Protein AF-A0A1R1YQ73-F1 (afdb_monomer)

Secondary structure (DSSP, 8-state):
--------------TTTT---SSSSS-TTHHHHHHHHHHHHH-S-GGGGHHHHHHHHHHHHHTTSS----TTTTT---SS--------------

Nearest PDB structures (foldseek):
  3g3o-assembly1_A  TM=5.760E-01  e=5.615E+00  Saccharomyces cerevisiae

InterPro domains:
  IPR010625 CHCH [PF06747] (29-62)
  IPR051383 Cytochrome c oxidase assembly protein COX19 [PTHR21107] (1-86)

Mean predicted aligned error: 14.85 Å

Solvent-accessible surface area (backbone atoms only — not comparable to full-atom values): 6372 Å² total; per-residue (Å²): 137,87,82,90,78,86,81,82,70,79,78,69,76,67,86,60,86,77,48,88,59,86,61,62,80,82,48,89,45,45,68,40,47,50,54,29,52,51,44,49,75,75,39,94,59,61,77,78,34,46,65,38,49,49,53,28,52,49,44,31,34,72,72,66,53,36,80,86,67,61,52,60,82,75,67,56,75,69,98,79,72,98,75,78,88,75,88,74,86,75,85,84,84,128

Organism: NCBI:txid133412

Foldseek 3Di:
DDDDDDPPPPCPPPPDPVDVDPLQPPPQLVVLVVVLVVVVVVDPDNVVSVVSVVSSVVSSCVVVSDPDDDVVVVVPDDPDDPDDDDPDDDPPDD

Sequence (94 aa):
MSFGGPMNSSFNPIPPDRGSFPLDHDGDCKDYMLRYMECIKGTSEHSKCRELSKAYLECRMKNGLMDKTDFKQLGFIDDNVSKGDSGTKEPKAR

Radius of gyration: 20.54 Å; Cα contacts (8 Å, |Δi|>4): 40; chains: 1; bounding box: 54×53×39 Å

Structure (mmCIF, N/CA/C/O backbone):
data_AF-A0A1R1YQ73-F1
#
_entry.id   AF-A0A1R1YQ73-F1
#
loop_
_atom_site.group_PDB
_atom_site.id
_atom_site.type_symbol
_atom_site.label_atom_id
_atom_site.label_alt_id
_atom_site.label_comp_id
_atom_site.label_asym_id
_atom_site.label_entity_id
_atom_site.label_seq_id
_atom_site.pdbx_PDB_ins_code
_atom_site.Cartn_x
_atom_site.Cartn_y
_atom_site.Cartn_z
_atom_site.occupancy
_atom_site.B_iso_or_equiv
_atom_site.auth_seq_id
_atom_site.auth_comp_id
_atom_site.auth_asym_id
_atom_site.auth_atom_id
_atom_site.pdbx_PDB_model_num
ATOM 1 N N . MET A 1 1 ? 42.247 34.140 15.280 1.00 49.59 1 MET A N 1
ATOM 2 C CA . MET A 1 1 ? 41.804 33.082 14.347 1.00 49.59 1 MET A CA 1
ATOM 3 C C . MET A 1 1 ? 40.302 33.258 14.173 1.00 49.59 1 MET A C 1
ATOM 5 O O . MET A 1 1 ? 39.573 33.018 15.126 1.00 49.59 1 MET A O 1
ATOM 9 N N . SER A 1 2 ? 39.872 33.835 13.045 1.00 47.03 2 SER A N 1
ATOM 10 C CA . SER A 1 2 ? 38.476 34.232 12.800 1.00 47.03 2 SER A CA 1
ATOM 11 C C . SER A 1 2 ? 37.636 33.074 12.280 1.00 47.03 2 SER A C 1
ATOM 13 O O . SER A 1 2 ? 38.001 32.409 11.314 1.00 47.03 2 SER A O 1
ATOM 15 N N . PHE A 1 3 ? 36.495 32.898 12.934 1.00 60.97 3 PHE A N 1
ATOM 16 C CA . PHE A 1 3 ? 35.368 32.069 12.543 1.00 60.97 3 PHE A CA 1
ATOM 17 C C . PHE A 1 3 ? 34.621 32.676 11.340 1.00 60.97 3 PHE A C 1
ATOM 19 O O . PHE A 1 3 ? 34.467 33.893 11.272 1.00 60.97 3 PHE A O 1
ATOM 26 N N . GLY A 1 4 ? 34.076 31.817 10.471 1.00 63.56 4 GLY A N 1
ATOM 27 C CA . GLY A 1 4 ? 32.846 32.099 9.716 1.00 63.56 4 GLY A CA 1
ATOM 28 C C . GLY A 1 4 ? 32.990 32.790 8.356 1.00 63.56 4 GLY A C 1
ATOM 29 O O . GLY A 1 4 ? 32.851 34.003 8.255 1.00 63.56 4 GLY A O 1
ATOM 30 N N . GLY A 1 5 ? 33.140 31.997 7.292 1.00 65.75 5 GLY A N 1
ATOM 31 C CA . GLY A 1 5 ? 32.837 32.404 5.915 1.00 65.75 5 GLY A CA 1
ATOM 32 C C . GLY A 1 5 ? 31.862 31.398 5.280 1.00 65.75 5 GLY A C 1
ATOM 33 O O . GLY A 1 5 ? 32.048 30.197 5.484 1.00 65.75 5 GLY A O 1
ATOM 34 N N . PRO A 1 6 ? 30.806 31.832 4.567 1.00 58.78 6 PRO A N 1
ATOM 35 C CA . PRO A 1 6 ? 29.767 30.933 4.070 1.00 58.78 6 PRO A CA 1
ATOM 36 C C . PRO A 1 6 ? 30.285 30.074 2.907 1.00 58.78 6 PRO A C 1
ATOM 38 O O . PRO A 1 6 ? 30.617 30.592 1.841 1.00 58.78 6 PRO A O 1
ATOM 41 N N . MET A 1 7 ? 30.304 28.747 3.083 1.00 56.81 7 MET A N 1
ATOM 42 C CA . MET A 1 7 ? 30.366 27.804 1.962 1.00 56.81 7 MET A CA 1
ATOM 43 C C . MET A 1 7 ? 29.052 27.912 1.189 1.00 56.81 7 MET A C 1
ATOM 45 O O . MET A 1 7 ? 28.074 27.233 1.493 1.00 56.81 7 MET A O 1
ATOM 49 N N . ASN A 1 8 ? 29.033 28.763 0.165 1.00 60.91 8 ASN A N 1
ATOM 50 C CA . ASN A 1 8 ? 28.080 28.646 -0.929 1.00 60.91 8 ASN A CA 1
ATOM 51 C C . ASN A 1 8 ? 28.457 27.415 -1.771 1.00 60.91 8 ASN A C 1
ATOM 53 O O . ASN A 1 8 ? 28.907 27.524 -2.909 1.00 60.91 8 ASN A O 1
ATOM 57 N N . SER A 1 9 ? 28.314 26.227 -1.183 1.00 59.22 9 SER A N 1
ATOM 58 C CA . SER A 1 9 ? 28.192 25.001 -1.954 1.00 59.22 9 SER A CA 1
ATOM 59 C C . SER A 1 9 ? 26.782 25.021 -2.508 1.00 59.22 9 SER A C 1
ATOM 61 O O . SER A 1 9 ? 25.848 24.560 -1.854 1.00 59.22 9 SER A O 1
ATOM 63 N N . SER A 1 10 ? 26.625 25.613 -3.691 1.00 56.75 10 SER A N 1
ATOM 64 C CA . SER A 1 10 ? 25.467 25.366 -4.540 1.00 56.75 10 SER A CA 1
ATOM 65 C C . SER A 1 10 ? 25.391 23.856 -4.765 1.00 56.75 10 SER A C 1
ATOM 67 O O . SER A 1 10 ? 26.009 23.310 -5.676 1.00 56.75 10 SER A O 1
ATOM 69 N N . PHE A 1 11 ? 24.687 23.168 -3.866 1.00 58.22 11 PHE A N 1
ATOM 70 C CA . PHE A 1 11 ? 24.207 21.813 -4.051 1.00 58.22 11 PHE A CA 1
ATOM 71 C C . PHE A 1 11 ? 23.205 21.913 -5.195 1.00 58.22 11 PHE A C 1
ATOM 73 O O . PHE A 1 11 ? 22.016 22.112 -4.980 1.00 58.22 11 PHE A O 1
ATOM 80 N N . ASN A 1 12 ? 23.709 21.856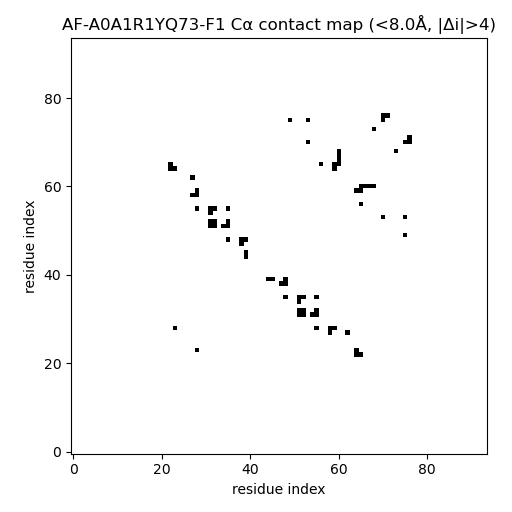 -6.422 1.00 58.75 12 ASN A N 1
ATOM 81 C CA . ASN A 1 12 ? 22.926 21.422 -7.558 1.00 58.75 12 ASN A CA 1
ATOM 82 C C . ASN A 1 12 ? 22.885 19.900 -7.416 1.00 58.75 12 ASN A C 1
ATOM 84 O O . ASN A 1 12 ? 23.874 19.256 -7.779 1.00 58.75 12 ASN A O 1
ATOM 88 N N . PRO A 1 13 ? 21.840 19.310 -6.799 1.00 57.62 13 PRO A N 1
ATOM 89 C CA . PRO A 1 13 ? 21.724 17.865 -6.782 1.00 57.62 13 PRO A CA 1
ATOM 90 C C . PRO A 1 13 ? 21.753 17.417 -8.238 1.00 57.62 13 PRO A C 1
ATOM 92 O O . PRO A 1 13 ? 20.921 17.848 -9.033 1.00 57.62 13 PRO A O 1
ATOM 95 N N . ILE A 1 14 ? 22.742 16.606 -8.599 1.00 57.25 14 ILE A N 1
ATOM 96 C CA . ILE A 1 14 ? 22.758 15.953 -9.900 1.00 57.25 14 ILE A CA 1
ATOM 97 C C . ILE A 1 14 ? 21.549 15.007 -9.879 1.00 57.25 14 ILE A C 1
ATOM 99 O O . ILE A 1 14 ? 21.512 14.090 -9.050 1.00 57.25 14 ILE A O 1
ATOM 103 N N . PRO A 1 15 ? 20.513 15.237 -10.703 1.00 60.00 15 PRO A N 1
ATOM 104 C CA . PRO A 1 15 ? 19.422 14.279 -10.808 1.00 60.00 15 PRO A CA 1
ATOM 105 C C . PRO A 1 15 ? 20.009 12.979 -11.388 1.00 60.00 15 PRO A C 1
ATOM 107 O O . PRO A 1 15 ? 20.745 13.074 -12.372 1.00 60.00 15 PRO A O 1
ATOM 110 N N . PRO A 1 16 ? 19.752 11.780 -10.822 1.00 53.28 16 PRO A N 1
ATOM 111 C CA . PRO A 1 16 ? 18.635 11.376 -9.971 1.00 53.28 16 PRO A CA 1
ATOM 112 C C . PRO A 1 16 ? 19.107 10.660 -8.684 1.00 53.28 16 PRO A C 1
ATOM 114 O O . PRO A 1 16 ? 18.743 9.514 -8.448 1.00 53.28 16 PRO A O 1
ATOM 117 N N . ASP A 1 17 ? 19.917 11.288 -7.831 1.00 49.16 17 ASP A N 1
ATOM 118 C CA . ASP A 1 17 ? 20.425 10.590 -6.626 1.00 49.16 17 ASP A CA 1
ATOM 119 C C . ASP A 1 17 ? 19.346 10.350 -5.545 1.00 49.16 17 ASP A C 1
ATOM 121 O O . ASP A 1 17 ? 19.486 9.540 -4.633 1.00 49.16 17 ASP A O 1
ATOM 125 N N . ARG A 1 18 ? 18.193 11.011 -5.686 1.00 52.09 18 ARG A N 1
ATOM 126 C CA . ARG A 1 18 ? 16.949 10.645 -4.998 1.00 52.09 18 ARG A CA 1
ATOM 127 C C . ARG A 1 18 ? 15.860 10.428 -6.019 1.00 52.09 18 ARG A C 1
ATOM 129 O O . ARG A 1 18 ? 14.901 11.194 -6.043 1.00 52.09 18 ARG A O 1
ATOM 136 N N . GLY A 1 19 ? 16.095 9.478 -6.926 1.00 50.97 19 GLY A N 1
ATOM 137 C CA . GLY A 1 19 ? 15.218 9.167 -8.045 1.00 50.97 19 GLY A CA 1
ATOM 138 C C . GLY A 1 19 ? 13.753 9.438 -7.723 1.00 50.97 19 GLY A C 1
ATOM 139 O O . GLY A 1 19 ? 13.237 9.000 -6.693 1.00 50.97 19 GLY A O 1
ATOM 140 N N . SER A 1 20 ? 13.081 10.158 -8.621 1.00 54.69 20 SER A N 1
ATOM 141 C CA . SER A 1 20 ? 11.653 9.971 -8.849 1.00 54.69 20 SER A CA 1
ATOM 142 C C . SER A 1 20 ? 11.494 8.496 -9.188 1.00 54.69 20 SER A C 1
ATOM 144 O O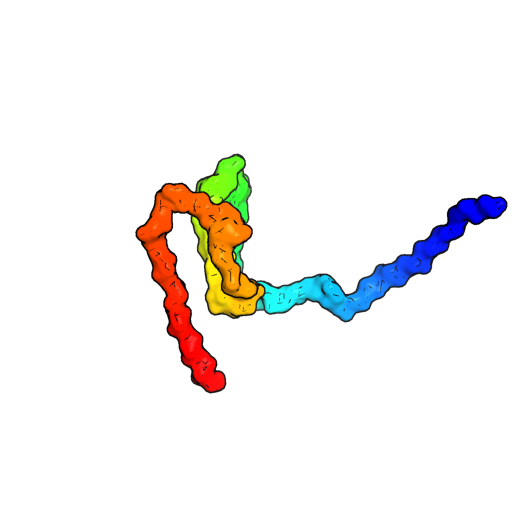 . SER A 1 20 ? 11.650 8.099 -10.343 1.00 54.69 20 SER A O 1
ATOM 146 N N . PHE A 1 21 ? 11.434 7.671 -8.148 1.00 47.16 21 PHE A N 1
ATOM 147 C CA . PHE A 1 21 ? 11.749 6.269 -8.279 1.00 47.16 21 PHE A CA 1
ATOM 148 C C . PHE A 1 21 ? 10.735 5.715 -9.278 1.00 47.16 21 PHE A C 1
ATOM 150 O O . PHE A 1 21 ? 9.538 5.964 -9.104 1.00 47.16 21 PHE A O 1
ATOM 157 N N . PRO A 1 22 ? 11.170 4.997 -10.321 1.00 60.25 22 PRO A N 1
ATOM 158 C CA . PRO A 1 22 ? 10.282 4.252 -11.209 1.00 60.25 22 PRO A CA 1
ATOM 159 C C . PRO A 1 22 ? 9.633 3.063 -10.456 1.00 60.25 22 PRO A C 1
ATOM 161 O O . PRO A 1 22 ? 9.577 1.950 -10.952 1.00 60.25 22 PRO A O 1
ATOM 164 N N . LEU A 1 23 ? 9.197 3.292 -9.212 1.00 58.03 23 LEU A N 1
ATOM 165 C CA . LEU A 1 23 ? 8.584 2.379 -8.245 1.00 58.03 23 LEU A CA 1
ATOM 166 C C . LEU A 1 23 ? 7.061 2.418 -8.405 1.00 58.03 23 LEU A C 1
ATOM 168 O O . LEU A 1 23 ? 6.370 1.722 -7.681 1.00 58.03 23 LEU A O 1
ATOM 172 N N . ASP A 1 24 ? 6.536 3.305 -9.256 1.00 56.00 24 ASP A N 1
ATOM 173 C CA . ASP A 1 24 ? 5.102 3.535 -9.447 1.00 56.00 24 ASP A CA 1
ATOM 174 C C . ASP A 1 24 ? 4.847 4.270 -10.780 1.00 56.00 24 ASP A C 1
ATOM 176 O O . ASP A 1 24 ? 4.150 5.281 -10.836 1.00 56.00 24 ASP A O 1
ATOM 180 N N . HIS A 1 25 ? 5.480 3.821 -11.870 1.00 60.41 25 HIS A N 1
ATOM 181 C CA . HIS A 1 25 ? 5.208 4.401 -13.193 1.00 60.41 25 HIS A CA 1
ATOM 182 C C . HIS A 1 25 ? 3.793 4.037 -13.670 1.00 60.41 25 HIS A C 1
ATOM 184 O O . HIS A 1 25 ? 3.059 4.892 -14.162 1.00 60.41 25 HIS A O 1
ATOM 190 N N . ASP A 1 26 ? 3.394 2.781 -13.466 1.00 65.94 26 ASP A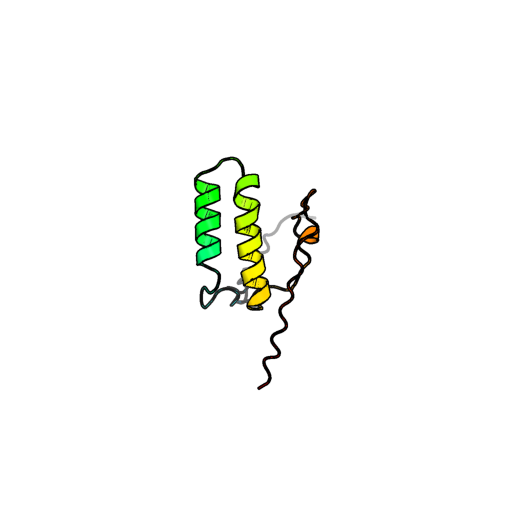 N 1
ATOM 191 C CA . ASP A 1 26 ? 2.169 2.227 -14.051 1.00 65.94 26 ASP A CA 1
ATOM 192 C C . ASP A 1 26 ? 0.983 2.199 -13.072 1.00 65.94 26 ASP A C 1
ATOM 194 O O . ASP A 1 26 ? -0.158 1.973 -13.467 1.00 65.94 26 ASP A O 1
ATOM 198 N N . GLY A 1 27 ? 1.218 2.520 -11.793 1.00 78.88 27 GLY A N 1
ATOM 199 C CA . GLY A 1 27 ? 0.155 2.634 -10.796 1.00 78.88 27 GLY A CA 1
ATOM 200 C C . GLY A 1 27 ? -0.519 1.308 -10.430 1.00 78.88 27 GLY A C 1
ATOM 201 O O . GLY A 1 27 ? -1.652 1.332 -9.951 1.00 78.88 27 GLY A O 1
ATOM 202 N N . ASP A 1 28 ? 0.156 0.168 -10.605 1.00 81.12 28 ASP A N 1
ATOM 203 C CA . ASP A 1 28 ? -0.416 -1.178 -10.410 1.00 81.12 28 ASP A CA 1
ATOM 204 C C . ASP A 1 28 ? -1.018 -1.404 -9.012 1.00 81.12 28 ASP A C 1
ATOM 206 O O . ASP A 1 28 ? -1.940 -2.198 -8.834 1.00 81.12 28 ASP A O 1
ATOM 210 N N . CYS A 1 29 ? -0.515 -0.691 -7.999 1.00 87.31 29 CYS A N 1
ATOM 211 C CA . CYS A 1 29 ? -0.974 -0.794 -6.611 1.00 87.31 29 CYS A CA 1
ATOM 212 C C . CYS A 1 29 ? -1.759 0.437 -6.127 1.00 87.31 29 CYS A C 1
ATOM 214 O O . CYS A 1 29 ? -2.034 0.570 -4.928 1.00 87.31 29 CYS A O 1
ATOM 216 N N . LYS A 1 30 ? -2.133 1.343 -7.040 1.00 87.31 30 LYS A N 1
ATOM 217 C CA . LYS A 1 30 ? -2.774 2.624 -6.716 1.00 87.31 30 LYS A CA 1
ATOM 218 C C . LYS A 1 30 ? -4.143 2.454 -6.060 1.00 87.31 30 LYS A C 1
ATOM 220 O O . LYS A 1 30 ? -4.473 3.222 -5.162 1.00 87.31 30 LYS A O 1
ATOM 225 N N . ASP A 1 31 ? -4.909 1.430 -6.426 1.00 89.00 31 ASP A N 1
ATOM 226 C CA . ASP A 1 31 ? -6.222 1.171 -5.822 1.00 89.00 31 ASP A CA 1
ATOM 227 C C . ASP A 1 31 ? -6.122 0.878 -4.318 1.00 89.00 31 ASP A C 1
ATOM 229 O O . ASP A 1 31 ? -6.873 1.431 -3.511 1.00 89.00 31 ASP A O 1
ATOM 233 N N . TYR A 1 32 ? -5.149 0.053 -3.917 1.00 89.38 32 TYR A N 1
ATOM 234 C CA . TYR A 1 32 ? -4.891 -0.246 -2.506 1.00 89.38 32 TYR A CA 1
ATOM 235 C C . TYR A 1 32 ? -4.382 0.987 -1.756 1.00 89.38 32 TYR A C 1
ATOM 237 O O . TYR A 1 32 ? -4.803 1.235 -0.624 1.00 89.38 32 TYR A O 1
ATOM 245 N N . MET A 1 33 ? -3.536 1.797 -2.404 1.00 87.75 33 MET A N 1
ATOM 246 C CA . MET A 1 33 ? -3.075 3.072 -1.854 1.00 87.75 33 MET A CA 1
ATOM 247 C C . MET A 1 33 ? -4.251 4.015 -1.578 1.00 87.75 33 MET A C 1
ATOM 249 O O . MET A 1 33 ? -4.340 4.578 -0.489 1.00 87.75 33 MET A O 1
ATOM 253 N N . LEU A 1 34 ? -5.158 4.184 -2.544 1.00 91.31 34 LEU A N 1
ATOM 254 C CA . LEU A 1 34 ? -6.307 5.078 -2.415 1.00 91.31 34 LEU A CA 1
ATOM 255 C C . LEU A 1 34 ? -7.229 4.635 -1.279 1.00 91.31 34 LEU A C 1
ATOM 257 O O . LEU A 1 34 ? -7.555 5.451 -0.422 1.00 91.31 34 LEU A O 1
ATOM 261 N N . ARG A 1 35 ? -7.554 3.340 -1.195 1.00 90.69 35 ARG A N 1
ATOM 262 C CA . ARG A 1 35 ? -8.375 2.795 -0.100 1.00 90.69 35 ARG A CA 1
ATOM 263 C C . ARG A 1 35 ? -7.730 3.000 1.268 1.00 90.69 35 ARG A C 1
ATOM 265 O O . ARG A 1 35 ? -8.406 3.377 2.222 1.00 90.69 35 ARG A O 1
ATOM 272 N N . TYR A 1 36 ? -6.420 2.782 1.374 1.00 90.75 36 TYR A N 1
ATOM 273 C CA . TYR A 1 36 ? -5.684 3.040 2.610 1.00 90.75 36 TYR A CA 1
ATOM 274 C C . TYR A 1 36 ? -5.723 4.527 2.995 1.00 90.75 36 TYR A C 1
ATOM 276 O O . TYR A 1 36 ? -6.003 4.865 4.146 1.00 90.75 36 TYR A O 1
ATOM 284 N N . MET A 1 37 ? -5.510 5.417 2.024 1.00 89.44 37 MET A N 1
ATOM 285 C CA . MET A 1 37 ? -5.567 6.865 2.230 1.00 89.44 37 MET A CA 1
ATOM 286 C C . MET A 1 37 ? -6.965 7.335 2.641 1.00 89.44 37 MET A C 1
ATOM 288 O O . MET A 1 37 ? -7.085 8.175 3.529 1.00 89.44 37 MET A O 1
ATOM 292 N N . GLU A 1 38 ? -8.021 6.802 2.029 1.00 92.31 38 GLU A N 1
ATOM 293 C CA . GLU A 1 38 ? -9.408 7.078 2.417 1.00 92.31 38 GLU A CA 1
ATOM 294 C C . GLU A 1 38 ? -9.693 6.606 3.846 1.00 92.31 38 GLU A C 1
ATOM 296 O O . GLU A 1 38 ? -10.269 7.354 4.637 1.00 92.31 38 GLU A O 1
ATOM 301 N N . CYS A 1 39 ? -9.213 5.416 4.215 1.00 92.19 39 CYS A N 1
ATOM 302 C CA . CYS A 1 39 ? -9.374 4.876 5.562 1.00 92.19 39 CYS A CA 1
ATOM 303 C C . CYS A 1 39 ? -8.700 5.750 6.630 1.00 92.19 39 CYS A C 1
ATOM 305 O O . CYS A 1 39 ? -9.311 6.054 7.657 1.00 92.19 39 CYS A O 1
ATOM 307 N N . ILE A 1 40 ? -7.465 6.204 6.388 1.00 90.56 40 ILE A N 1
ATOM 308 C CA . ILE A 1 40 ? -6.766 7.093 7.329 1.00 90.56 40 ILE A CA 1
ATOM 309 C C . ILE A 1 40 ? -7.447 8.455 7.409 1.00 90.56 40 ILE A C 1
ATOM 311 O O . ILE A 1 40 ? -7.562 9.025 8.487 1.00 90.56 40 ILE A O 1
ATOM 315 N N . LYS A 1 41 ? -7.910 8.995 6.279 1.00 91.06 41 LYS A N 1
ATOM 316 C CA . LYS A 1 41 ? -8.607 10.286 6.277 1.00 91.06 41 LYS A CA 1
ATOM 317 C C . LYS A 1 41 ? -9.920 10.232 7.059 1.00 91.06 41 LYS A C 1
ATOM 319 O O . LYS A 1 41 ? -10.306 11.234 7.649 1.00 91.06 41 LYS A O 1
ATOM 324 N N . GLY A 1 42 ? -10.601 9.086 7.052 1.00 88.69 42 GLY A N 1
ATOM 325 C CA . GLY A 1 42 ? -11.885 8.898 7.726 1.00 88.69 42 GLY A CA 1
ATOM 326 C C . GLY A 1 42 ? -11.802 8.431 9.181 1.00 88.69 42 GLY A C 1
ATOM 327 O O . GLY A 1 42 ? -12.830 8.406 9.856 1.00 88.69 42 GLY A O 1
ATOM 328 N N . THR A 1 43 ? -10.630 8.031 9.685 1.00 86.19 43 THR A N 1
ATOM 329 C CA . THR A 1 43 ? -10.507 7.428 11.020 1.00 86.19 43 THR A CA 1
ATOM 330 C C . THR A 1 43 ? -9.294 7.960 11.780 1.00 86.19 43 THR 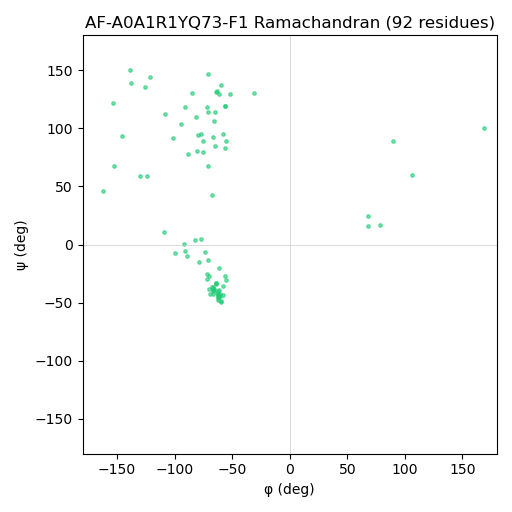A C 1
ATOM 332 O O . THR A 1 43 ? -8.212 8.102 11.227 1.00 86.19 43 THR A O 1
ATOM 335 N N . SER A 1 44 ? -9.455 8.220 13.081 1.00 83.38 44 SER A N 1
ATOM 336 C CA . SER A 1 44 ? -8.319 8.555 13.960 1.00 83.38 44 SER A CA 1
ATOM 337 C C . SER A 1 44 ? -7.516 7.315 14.382 1.00 83.38 44 SER A C 1
ATOM 339 O O . SER A 1 44 ? -6.406 7.433 14.891 1.00 83.38 44 SER A O 1
ATOM 341 N N . GLU A 1 45 ? -8.083 6.122 14.186 1.00 85.12 45 GLU A N 1
ATOM 342 C CA . GLU A 1 45 ? -7.533 4.845 14.640 1.00 85.12 45 GLU A CA 1
ATOM 343 C C . GLU A 1 45 ? -6.852 4.111 13.478 1.00 85.12 45 GLU A C 1
ATOM 345 O O . GLU A 1 45 ? -7.478 3.323 12.765 1.00 85.12 45 GLU A O 1
ATOM 350 N N . HIS A 1 46 ? -5.546 4.329 13.305 1.00 80.69 46 HIS A N 1
ATOM 351 C CA . HIS A 1 46 ? -4.759 3.717 12.223 1.00 80.69 46 HIS A CA 1
ATOM 352 C C . HIS A 1 46 ? -4.717 2.181 12.263 1.00 80.69 46 HIS A C 1
ATOM 354 O O . HIS A 1 46 ? -4.455 1.541 11.244 1.00 80.69 46 HIS A O 1
ATOM 360 N N . SER A 1 47 ? -5.005 1.580 13.419 1.00 84.62 47 SER A N 1
ATOM 361 C CA . SER A 1 47 ? -5.105 0.129 13.607 1.00 84.62 47 SER A CA 1
ATOM 362 C C . SER A 1 47 ? -6.149 -0.509 12.686 1.00 84.62 47 SER A C 1
ATOM 364 O O . SER A 1 47 ? -5.906 -1.586 12.148 1.00 84.62 47 SER A O 1
ATOM 366 N N . LYS A 1 48 ? -7.263 0.185 12.417 1.00 85.31 48 LYS A N 1
ATOM 367 C CA . LYS A 1 48 ? -8.334 -0.290 11.525 1.00 85.31 48 LYS A CA 1
ATOM 368 C C . LYS A 1 48 ? -7.914 -0.313 10.055 1.00 85.31 48 LYS A C 1
ATOM 370 O O . LYS A 1 48 ? -8.419 -1.115 9.281 1.00 85.31 48 LYS A O 1
ATOM 375 N N . CYS A 1 49 ? -6.964 0.541 9.674 1.00 90.56 49 CYS A N 1
ATOM 376 C CA . CYS A 1 49 ? -6.447 0.632 8.306 1.00 90.56 49 CYS A CA 1
ATOM 377 C C . CYS A 1 49 ? -5.216 -0.255 8.070 1.00 90.56 49 CYS A C 1
ATOM 379 O O . CYS A 1 49 ? -4.665 -0.263 6.968 1.00 90.56 49 CYS A O 1
ATOM 381 N N . ARG A 1 50 ? -4.769 -0.996 9.092 1.00 89.19 50 ARG A N 1
ATOM 382 C CA . ARG A 1 50 ? -3.563 -1.831 9.043 1.00 89.19 50 ARG A CA 1
ATOM 383 C C . ARG A 1 50 ? -3.698 -2.974 8.032 1.00 89.19 50 ARG A C 1
ATOM 385 O O . ARG A 1 50 ? -2.737 -3.322 7.359 1.00 89.19 50 ARG A O 1
ATOM 392 N N . GLU A 1 51 ? -4.900 -3.508 7.843 1.00 89.12 51 GLU A N 1
ATOM 393 C CA . GLU A 1 51 ? -5.155 -4.520 6.809 1.00 89.12 51 GLU A CA 1
ATOM 394 C C . GLU A 1 51 ? -4.971 -3.952 5.391 1.00 89.12 51 GLU A C 1
ATOM 396 O O . GLU A 1 51 ? -4.383 -4.599 4.523 1.00 89.12 51 GLU A O 1
ATOM 401 N N . LEU A 1 52 ? -5.404 -2.706 5.166 1.00 90.44 52 LEU A N 1
ATOM 402 C CA . LEU A 1 52 ? -5.272 -2.026 3.875 1.00 90.44 52 LEU A CA 1
ATOM 403 C C . LEU A 1 52 ? -3.814 -1.670 3.564 1.00 90.44 52 LEU A C 1
ATOM 405 O O . LEU A 1 52 ? -3.382 -1.818 2.420 1.00 90.44 52 LEU A O 1
ATOM 409 N N . SER A 1 53 ? -3.033 -1.253 4.568 1.00 89.56 53 SER A N 1
ATOM 410 C CA . SER A 1 53 ? -1.598 -1.014 4.374 1.00 89.56 53 SER A CA 1
ATOM 411 C C . SER A 1 53 ? -0.829 -2.303 4.105 1.00 89.56 53 SER A C 1
ATOM 413 O O . SER A 1 53 ? 0.067 -2.304 3.260 1.00 89.56 53 SER A O 1
ATOM 415 N N . LYS A 1 54 ? -1.205 -3.414 4.752 1.00 90.56 54 LYS A N 1
ATOM 416 C CA . LYS A 1 54 ? -0.636 -4.735 4.466 1.00 90.56 54 LYS A CA 1
ATOM 417 C C . LYS A 1 54 ? -0.877 -5.136 3.010 1.00 90.56 54 LYS A C 1
ATOM 419 O O . LYS A 1 54 ? 0.078 -5.480 2.320 1.00 90.56 54 LYS A O 1
ATOM 424 N N . ALA A 1 55 ? -2.117 -5.018 2.529 1.00 90.38 55 ALA A N 1
ATOM 425 C CA . ALA A 1 55 ? -2.478 -5.334 1.145 1.00 90.38 55 ALA A CA 1
ATOM 426 C C . ALA A 1 55 ? -1.735 -4.452 0.126 1.00 90.38 55 ALA A C 1
ATOM 428 O O . ALA A 1 55 ? -1.276 -4.937 -0.908 1.00 90.38 55 ALA A O 1
ATOM 429 N N . TYR A 1 56 ? -1.560 -3.163 0.436 1.00 90.31 56 TYR A N 1
ATOM 430 C CA . TYR A 1 56 ? -0.779 -2.253 -0.398 1.00 90.31 56 TYR A CA 1
ATOM 431 C C . TYR A 1 56 ? 0.689 -2.687 -0.505 1.00 90.31 56 TYR A C 1
ATOM 433 O O . TYR A 1 56 ? 1.225 -2.782 -1.608 1.00 90.31 56 TYR A O 1
ATOM 441 N N . LEU A 1 57 ? 1.334 -3.008 0.619 1.00 89.94 57 LEU A N 1
ATOM 442 C CA . LEU A 1 57 ? 2.728 -3.462 0.630 1.00 89.94 57 LEU A CA 1
ATOM 443 C C . LEU A 1 57 ? 2.897 -4.815 -0.067 1.00 89.94 57 LEU A C 1
ATOM 445 O O . LEU A 1 57 ? 3.855 -5.004 -0.813 1.00 89.94 57 LEU A O 1
ATOM 449 N N . GLU A 1 58 ? 1.942 -5.724 0.112 1.00 89.81 58 GLU A N 1
ATOM 450 C CA . GLU A 1 58 ? 1.928 -7.017 -0.567 1.00 89.81 58 GLU A CA 1
ATOM 451 C C . GLU A 1 58 ? 1.875 -6.860 -2.091 1.00 89.81 58 GLU A C 1
ATOM 453 O O . GLU A 1 58 ? 2.633 -7.515 -2.807 1.00 89.81 58 GLU A O 1
ATOM 458 N N . CYS A 1 59 ? 1.031 -5.954 -2.593 1.00 90.06 59 CYS A N 1
ATOM 459 C CA . CYS A 1 59 ? 0.958 -5.642 -4.018 1.00 90.06 59 CYS A CA 1
ATOM 460 C C . CYS A 1 59 ? 2.317 -5.164 -4.557 1.00 90.06 59 CYS A C 1
ATOM 462 O O . CYS A 1 59 ? 2.777 -5.636 -5.599 1.00 90.06 59 CYS A O 1
ATOM 464 N N . ARG A 1 60 ? 3.017 -4.294 -3.815 1.00 87.38 60 ARG A N 1
ATOM 465 C CA . ARG A 1 60 ? 4.337 -3.796 -4.234 1.00 87.38 60 ARG A CA 1
ATOM 466 C C . ARG A 1 60 ? 5.396 -4.896 -4.254 1.00 87.38 60 ARG A C 1
ATOM 468 O O . ARG A 1 60 ? 6.195 -4.949 -5.183 1.00 87.38 60 ARG A O 1
ATOM 475 N N . MET A 1 61 ? 5.382 -5.803 -3.278 1.00 88.62 61 MET A N 1
ATOM 476 C CA . MET A 1 61 ? 6.295 -6.954 -3.254 1.00 88.62 61 MET A CA 1
ATOM 477 C C . MET A 1 61 ? 6.023 -7.949 -4.389 1.00 88.62 61 MET A C 1
ATOM 479 O O . MET A 1 61 ? 6.956 -8.541 -4.934 1.00 88.62 61 MET A O 1
ATOM 483 N N . LYS A 1 62 ? 4.747 -8.151 -4.747 1.00 87.31 62 LYS A N 1
ATOM 484 C CA . LYS A 1 62 ? 4.335 -9.045 -5.841 1.00 87.31 62 LYS A CA 1
ATOM 485 C C . LYS A 1 62 ? 4.780 -8.526 -7.203 1.00 87.31 62 LYS A C 1
ATOM 487 O O . LYS A 1 62 ? 5.309 -9.299 -7.993 1.00 87.31 62 LYS A O 1
ATOM 492 N N . ASN A 1 63 ? 4.635 -7.225 -7.433 1.00 84.12 63 ASN A N 1
ATOM 493 C CA . ASN A 1 63 ? 5.011 -6.586 -8.694 1.00 84.12 63 ASN A CA 1
ATOM 494 C C . ASN A 1 63 ? 6.512 -6.247 -8.788 1.00 84.12 63 ASN A C 1
ATOM 496 O O . ASN A 1 63 ? 6.945 -5.640 -9.760 1.00 84.12 63 ASN A O 1
ATOM 500 N N . GLY A 1 64 ? 7.324 -6.617 -7.789 1.00 83.69 64 GLY A N 1
ATOM 501 C CA . GLY A 1 64 ? 8.757 -6.300 -7.777 1.00 83.69 64 GLY A CA 1
ATOM 502 C C . GLY A 1 64 ? 9.057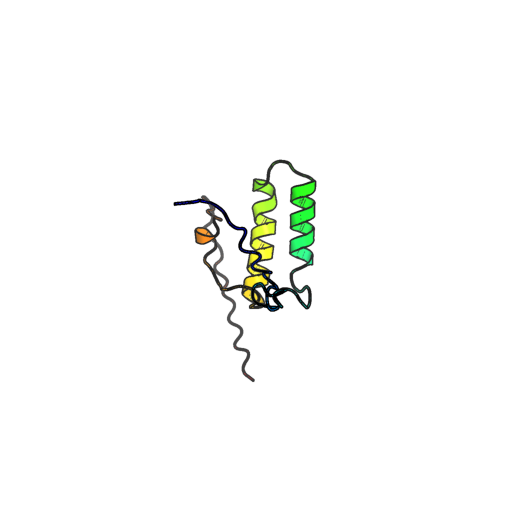 -4.805 -7.624 1.00 83.69 64 GLY A C 1
ATOM 503 O O . GLY A 1 64 ? 10.182 -4.381 -7.863 1.00 83.69 64 GLY A O 1
ATOM 504 N N . LEU A 1 65 ? 8.064 -4.014 -7.203 1.00 80.12 65 LEU A N 1
ATOM 505 C CA . LEU A 1 65 ? 8.220 -2.601 -6.856 1.00 80.12 65 LEU A CA 1
ATOM 506 C C . LEU A 1 65 ? 8.982 -2.456 -5.531 1.00 80.12 65 LEU A C 1
ATOM 508 O O . LEU A 1 65 ? 9.617 -1.438 -5.297 1.00 80.12 65 LEU A O 1
ATOM 512 N N . MET A 1 66 ? 8.935 -3.465 -4.656 1.00 79.38 66 MET A N 1
ATOM 513 C CA . MET A 1 66 ? 9.631 -3.467 -3.369 1.00 79.38 66 MET A CA 1
ATOM 514 C C . MET A 1 66 ? 10.251 -4.835 -3.076 1.00 79.38 66 MET A C 1
ATOM 516 O O . MET A 1 66 ? 9.699 -5.866 -3.465 1.00 79.38 66 MET A O 1
ATOM 520 N N . ASP A 1 67 ? 11.360 -4.848 -2.336 1.00 82.75 67 ASP A N 1
ATOM 521 C CA . ASP A 1 67 ? 11.962 -6.086 -1.847 1.00 82.75 67 ASP A CA 1
ATOM 522 C C . ASP A 1 67 ? 10.992 -6.863 -0.950 1.00 82.75 67 ASP A C 1
ATOM 524 O O . ASP A 1 67 ? 10.309 -6.309 -0.077 1.00 82.75 67 ASP A O 1
ATOM 528 N N . LYS A 1 68 ? 10.958 -8.182 -1.154 1.00 83.50 68 LYS A N 1
ATOM 529 C CA . LYS A 1 68 ? 10.154 -9.106 -0.351 1.00 83.50 68 LYS A CA 1
ATOM 530 C C . LYS A 1 68 ? 10.705 -9.115 1.069 1.00 83.50 68 LYS A C 1
ATOM 532 O O . LYS A 1 68 ? 11.771 -9.664 1.326 1.00 83.50 68 LYS A O 1
ATOM 537 N N . THR A 1 69 ? 9.975 -8.483 1.976 1.00 83.69 69 THR A N 1
ATOM 538 C CA . THR A 1 69 ? 10.338 -8.360 3.387 1.00 83.69 69 THR A CA 1
ATOM 539 C C . THR A 1 69 ? 9.251 -8.975 4.251 1.00 83.69 69 THR A C 1
ATOM 541 O O . THR A 1 69 ? 8.064 -8.891 3.936 1.00 83.69 69 THR A O 1
ATOM 544 N N . ASP A 1 70 ? 9.652 -9.609 5.351 1.00 86.94 70 ASP A N 1
ATOM 545 C CA . ASP A 1 70 ? 8.700 -10.201 6.281 1.00 86.94 70 ASP A CA 1
ATOM 546 C C . ASP A 1 70 ? 7.809 -9.128 6.907 1.00 86.94 70 ASP A C 1
ATOM 548 O O . ASP A 1 70 ? 8.278 -8.132 7.466 1.00 86.94 70 ASP A O 1
ATOM 552 N N . PHE A 1 71 ? 6.501 -9.380 6.901 1.00 85.31 71 PHE A N 1
ATOM 553 C CA . PHE A 1 71 ? 5.506 -8.493 7.505 1.00 85.31 71 PHE A CA 1
ATOM 554 C C . PHE A 1 71 ? 5.792 -8.204 8.986 1.00 85.31 71 PHE A C 1
ATOM 556 O O . PHE A 1 71 ? 5.541 -7.099 9.461 1.00 85.31 71 PHE A O 1
ATOM 563 N N . LYS A 1 72 ? 6.414 -9.149 9.699 1.00 85.00 72 LYS A N 1
ATOM 564 C CA . LYS A 1 72 ? 6.849 -8.966 11.088 1.00 85.00 72 LYS A CA 1
ATOM 565 C C . LYS A 1 72 ? 7.901 -7.859 11.235 1.00 85.00 72 LYS A C 1
ATOM 567 O O . LYS A 1 72 ? 7.825 -7.079 12.180 1.00 85.00 72 LYS A O 1
ATOM 572 N N . GLN A 1 73 ? 8.847 -7.760 10.297 1.00 83.81 73 GLN A N 1
ATOM 573 C CA . GLN A 1 73 ? 9.877 -6.712 10.286 1.00 83.81 73 GLN A CA 1
ATOM 574 C C . GLN A 1 73 ? 9.292 -5.348 9.910 1.00 83.81 73 GLN A C 1
ATOM 576 O O . GLN A 1 73 ? 9.748 -4.316 10.392 1.00 83.81 73 GLN A O 1
ATOM 581 N N . LEU A 1 74 ? 8.232 -5.352 9.104 1.00 83.81 74 LEU A N 1
ATOM 582 C CA . LEU A 1 74 ? 7.445 -4.165 8.772 1.00 83.81 74 LEU A CA 1
ATOM 583 C C . LEU A 1 74 ? 6.482 -3.750 9.897 1.00 83.81 74 LEU A C 1
ATOM 585 O O . LEU A 1 74 ? 5.687 -2.828 9.728 1.00 83.81 74 LEU A O 1
ATOM 589 N N . GLY A 1 75 ? 6.540 -4.423 11.048 1.00 83.25 75 GLY A N 1
ATOM 590 C CA . GLY A 1 75 ? 5.728 -4.093 12.207 1.00 83.25 75 GLY A CA 1
ATOM 591 C C . GLY A 1 75 ? 4.286 -4.579 12.108 1.00 83.25 75 GLY A C 1
ATOM 592 O O . GLY A 1 75 ? 3.460 -4.107 12.879 1.00 83.25 75 GLY A O 1
ATOM 593 N N . PHE A 1 76 ? 3.950 -5.517 11.217 1.00 83.81 76 PHE A N 1
ATOM 594 C CA . PHE A 1 76 ? 2.682 -6.255 11.244 1.00 83.81 76 PHE A CA 1
ATOM 595 C C . PHE A 1 76 ? 2.848 -7.496 12.120 1.00 83.81 76 PHE A C 1
ATOM 597 O O . PHE A 1 76 ? 3.069 -8.609 11.641 1.00 83.81 76 PHE A O 1
ATOM 604 N N . ILE A 1 77 ? 2.805 -7.273 13.429 1.00 74.81 77 ILE A N 1
ATOM 605 C CA . ILE A 1 77 ? 2.735 -8.341 14.421 1.00 74.81 77 ILE A CA 1
ATOM 606 C C . ILE A 1 77 ? 1.250 -8.523 14.727 1.00 74.81 77 ILE A C 1
ATOM 608 O O . ILE A 1 77 ? 0.645 -7.664 15.367 1.00 74.81 77 ILE A O 1
ATOM 612 N N . ASP A 1 78 ? 0.659 -9.580 14.177 1.00 66.69 78 ASP A N 1
ATOM 613 C CA . ASP A 1 78 ? -0.675 -10.040 14.551 1.00 66.69 78 ASP A CA 1
ATOM 614 C C . ASP A 1 78 ? -0.520 -11.065 15.676 1.00 66.69 78 ASP A C 1
ATOM 616 O O . ASP A 1 78 ? 0.098 -12.113 15.483 1.00 66.69 78 ASP A O 1
ATOM 620 N N . ASP A 1 79 ? -1.082 -10.775 16.849 1.00 58.00 79 ASP A N 1
ATOM 621 C CA . ASP A 1 79 ? -1.042 -11.683 18.005 1.00 58.00 79 ASP A CA 1
ATOM 622 C C . ASP A 1 79 ? -1.978 -12.897 17.833 1.00 58.00 79 ASP A C 1
ATOM 624 O O . ASP A 1 79 ? -1.963 -13.826 18.636 1.00 58.00 79 ASP A O 1
ATOM 628 N N . ASN A 1 80 ? -2.784 -12.926 16.767 1.00 58.16 80 ASN A N 1
ATOM 629 C CA . ASN A 1 80 ? -3.684 -14.023 16.435 1.00 58.16 80 ASN A CA 1
ATOM 630 C C . ASN A 1 80 ? -3.777 -14.166 14.912 1.00 58.16 80 ASN A C 1
ATOM 632 O O . ASN A 1 80 ? -4.602 -13.489 14.318 1.00 58.16 80 ASN A O 1
ATOM 636 N N . VAL A 1 81 ? -2.954 -15.019 14.286 1.00 52.88 81 VAL A N 1
ATOM 637 C CA . VAL A 1 81 ? -3.280 -15.823 13.082 1.00 52.88 81 VAL A CA 1
ATOM 638 C C . VAL A 1 81 ? -2.000 -16.451 12.516 1.00 52.88 81 VAL A C 1
ATOM 640 O O . VAL A 1 81 ? -1.233 -15.869 11.754 1.00 52.88 81 VAL A O 1
ATOM 643 N N . SER A 1 82 ? -1.818 -17.728 12.846 1.00 47.47 82 SER A N 1
ATOM 644 C CA . SER A 1 82 ? -1.174 -18.709 11.979 1.00 47.47 82 SER A CA 1
ATOM 645 C C . SER A 1 82 ? -2.161 -19.102 10.874 1.00 47.47 82 SER A C 1
ATOM 647 O O . SER A 1 82 ? -2.817 -20.129 10.987 1.00 47.47 82 SER A O 1
ATOM 649 N N . LYS A 1 83 ? -2.323 -18.288 9.825 1.00 39.44 83 LYS A N 1
ATOM 650 C CA . LYS A 1 83 ? -2.899 -18.709 8.533 1.00 39.44 83 LYS A CA 1
ATOM 651 C C . LYS A 1 83 ? -2.359 -17.818 7.418 1.00 39.44 83 LYS A C 1
ATOM 653 O O . LYS A 1 83 ? -2.602 -16.618 7.419 1.00 39.44 83 LYS A O 1
ATOM 658 N N . GLY A 1 84 ? -1.711 -18.454 6.445 1.00 38.84 84 GLY A N 1
ATOM 659 C CA . GLY A 1 84 ? -1.611 -17.926 5.087 1.00 38.84 84 GLY A CA 1
ATOM 660 C C . GLY A 1 84 ? -0.258 -17.359 4.689 1.00 38.84 84 GLY A C 1
ATOM 661 O O . GLY A 1 84 ? -0.178 -16.210 4.272 1.00 38.84 84 GLY A O 1
ATOM 662 N N . ASP A 1 85 ? 0.779 -18.194 4.738 1.00 48.34 85 ASP A N 1
ATOM 663 C CA . ASP A 1 85 ? 1.760 -18.197 3.653 1.00 48.34 85 ASP A CA 1
ATOM 664 C C . ASP A 1 85 ? 1.023 -18.344 2.310 1.00 48.34 85 ASP A C 1
ATOM 666 O O . ASP A 1 85 ? 0.167 -19.217 2.149 1.00 48.34 85 ASP A O 1
ATOM 670 N N . SER A 1 86 ? 1.333 -17.475 1.357 1.00 40.50 86 SER A N 1
ATOM 671 C CA . SER A 1 86 ? 1.073 -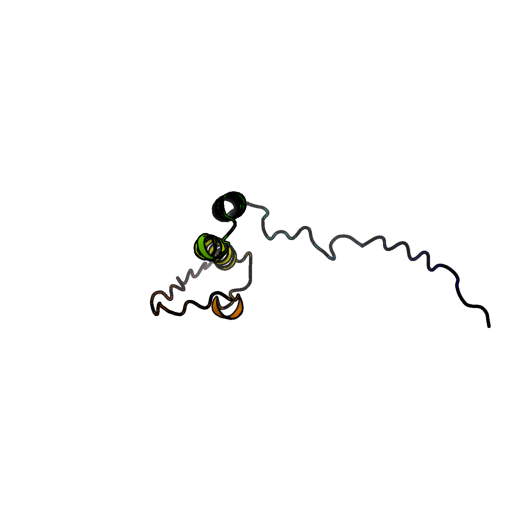17.696 -0.064 1.00 40.50 86 SER A CA 1
ATOM 672 C C 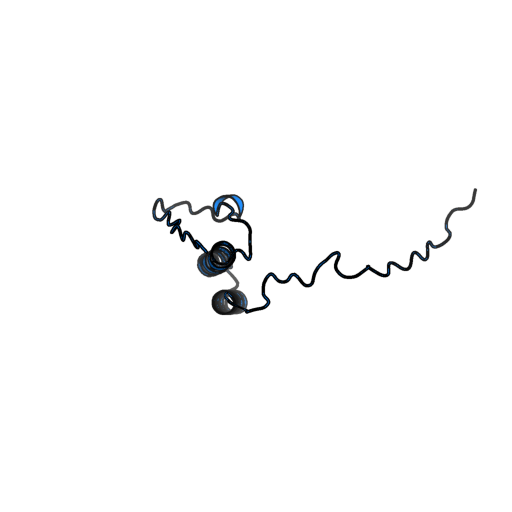. SER A 1 86 ? 2.105 -16.915 -0.861 1.00 40.50 86 SER A C 1
ATOM 674 O O . SER A 1 86 ? 1.805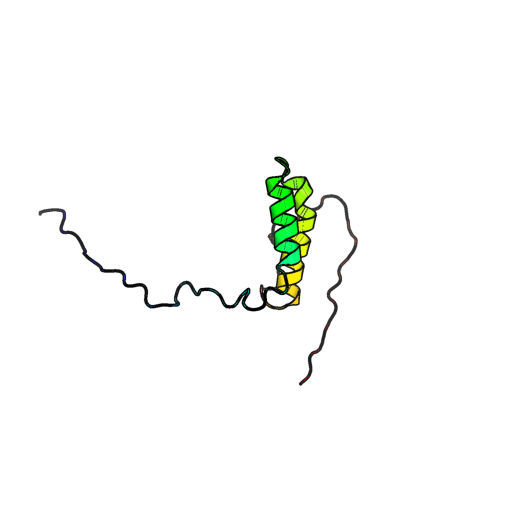 -15.964 -1.584 1.00 40.50 86 SER A O 1
ATOM 676 N N . GLY A 1 87 ? 3.355 -17.359 -0.745 1.00 45.81 87 GLY A N 1
ATOM 677 C CA . GLY A 1 87 ? 4.238 -17.333 -1.895 1.00 45.81 87 GLY A CA 1
ATOM 678 C C . GLY A 1 87 ? 3.610 -18.145 -3.028 1.00 45.81 87 GLY A C 1
ATOM 679 O O . GLY A 1 87 ? 3.795 -19.356 -3.109 1.00 45.81 87 GLY A O 1
ATOM 680 N N . THR A 1 88 ? 2.898 -17.486 -3.940 1.00 34.62 88 THR A N 1
ATOM 681 C CA . THR A 1 88 ? 2.670 -18.061 -5.267 1.00 34.62 88 THR A CA 1
ATOM 682 C C . THR A 1 88 ? 3.909 -17.776 -6.101 1.00 34.62 88 THR A C 1
ATOM 684 O O . THR A 1 88 ? 4.223 -16.637 -6.441 1.00 34.62 88 THR A O 1
ATOM 687 N N . LYS A 1 89 ? 4.649 -18.848 -6.378 1.00 46.62 89 LYS A N 1
ATOM 688 C CA . LYS A 1 89 ? 5.675 -18.916 -7.412 1.00 46.62 89 LYS A CA 1
ATOM 689 C C . LYS A 1 89 ? 5.038 -18.539 -8.752 1.00 46.62 89 LYS A C 1
ATOM 691 O O . LYS A 1 89 ? 4.175 -19.271 -9.222 1.00 46.62 89 LYS A O 1
ATOM 696 N N . GLU A 1 90 ? 5.514 -17.483 -9.398 1.00 42.16 90 GLU A N 1
ATOM 697 C CA . GLU A 1 90 ? 5.447 -17.392 -10.857 1.00 42.16 90 GLU A CA 1
ATOM 698 C C . GLU A 1 90 ? 6.866 -17.560 -11.410 1.00 42.16 90 GLU A C 1
ATOM 700 O O . GLU A 1 90 ? 7.728 -16.711 -11.167 1.00 42.16 90 GLU A O 1
ATOM 705 N N . PRO A 1 91 ? 7.160 -18.658 -12.127 1.00 55.66 91 PRO A N 1
ATOM 706 C CA . PRO A 1 91 ? 8.330 -18.719 -12.974 1.00 55.66 91 PRO A CA 1
ATOM 707 C C . PRO A 1 91 ? 7.975 -17.976 -14.261 1.00 55.66 91 PRO A C 1
ATOM 709 O O . PRO A 1 91 ? 7.416 -18.572 -15.180 1.00 55.66 91 PRO A O 1
ATOM 712 N N . LYS A 1 92 ? 8.293 -16.682 -14.367 1.00 42.38 92 LYS A N 1
ATOM 713 C CA . LYS A 1 92 ? 8.269 -16.046 -15.688 1.00 42.38 92 LYS A CA 1
ATOM 714 C C . LYS A 1 92 ? 9.566 -16.382 -16.416 1.00 42.38 92 LYS A C 1
ATOM 716 O O . LYS A 1 92 ? 10.534 -15.630 -16.415 1.00 42.38 92 LYS A O 1
ATOM 721 N N . ALA A 1 93 ? 9.577 -17.583 -16.985 1.00 45.75 93 ALA A N 1
ATOM 722 C CA . ALA A 1 93 ? 10.470 -17.940 -18.066 1.00 45.75 93 ALA A CA 1
ATOM 723 C C . ALA A 1 93 ? 10.017 -17.203 -19.336 1.00 45.75 93 ALA A C 1
ATOM 725 O O . ALA A 1 93 ? 8.929 -17.480 -19.844 1.00 45.75 93 ALA A O 1
ATOM 726 N N . ARG A 1 94 ? 10.870 -16.287 -19.806 1.00 40.91 94 ARG A N 1
ATOM 727 C CA . ARG A 1 94 ? 11.237 -15.973 -21.201 1.00 40.91 94 ARG A CA 1
ATOM 728 C C . ARG A 1 94 ? 11.423 -14.478 -21.422 1.00 40.91 94 ARG A C 1
ATOM 730 O O . ARG A 1 94 ? 10.480 -13.713 -21.133 1.00 40.91 94 ARG A O 1
#

pLDDT: mean 71.32, std 17.81, range [34.62,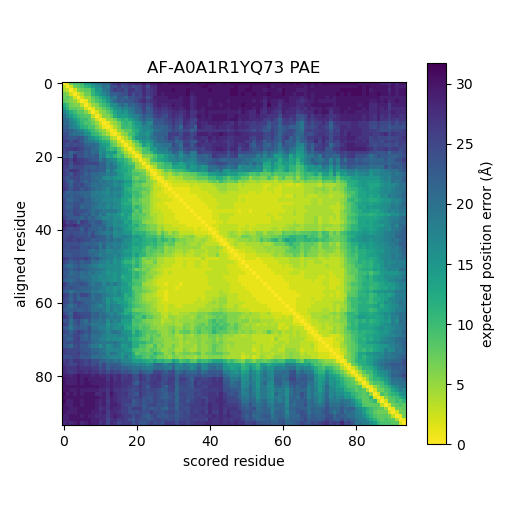 92.31]